Protein AF-A0A553SJ10-F1 (afdb_monomer)

Foldseek 3Di:
DDPPDDVVVVVVVVVVLVVLLVVLLVVQLVLLVVVQWAQAPPDRDIDGSVVLSVLCNVPDDSVVSVVLVVVVVVCVVVVHRCRVVSNVSVNVSDDD

Mean predicted aligned error: 8.37 Å

Radius of gyration: 17.04 Å; Cα conta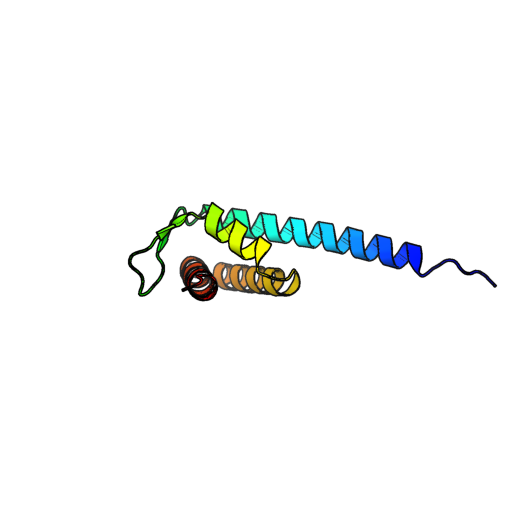cts (8 Å, |Δi|>4): 65; chains: 1; bounding box: 62×29×31 Å

Solvent-accessible surface area (backbone atoms only — not comparable to full-atom values): 5619 Å² total; per-residue (Å²): 136,85,90,79,63,67,70,63,53,50,52,54,51,51,54,53,48,50,55,50,46,53,52,49,52,53,51,51,47,58,59,30,60,77,40,62,62,43,61,34,78,101,45,103,48,71,45,46,29,62,60,53,45,51,49,50,65,74,74,44,53,73,65,58,51,50,50,51,52,52,52,48,52,53,28,52,77,67,74,40,77,56,62,64,57,52,28,54,52,51,55,71,68,57,82,129

Organism: Niallia circulans (NCBI:txid1397)

pLDDT: mean 84.08, std 15.71, range [40.66, 95.62]

Sequence (96 aa):
MYKEDRTQRVNQVEQNGLSKYEYHMNILRKELMQCRTIKIPFQNISISHQELADWIIEELSPQELNEIIVMLSNAKKRSSSVRPLFQVIATGLIKN

Structure (mmCIF, N/CA/C/O backbone):
data_AF-A0A553SJ10-F1
#
_entry.id   AF-A0A553SJ10-F1
#
loop_
_atom_site.group_PDB
_atom_site.id
_atom_site.type_symbol
_atom_site.label_atom_id
_atom_site.label_alt_id
_atom_site.label_comp_id
_atom_site.label_asym_id
_atom_site.label_entity_id
_atom_site.label_seq_id
_atom_site.pdbx_PDB_ins_code
_atom_site.Cartn_x
_atom_site.Cartn_y
_atom_site.Cartn_z
_atom_site.occupancy
_atom_site.B_iso_or_equiv
_atom_site.auth_seq_id
_atom_site.auth_comp_id
_atom_site.auth_asym_id
_atom_site.auth_atom_id
_atom_site.pdbx_PDB_model_num
ATOM 1 N N . MET A 1 1 ? 46.743 14.964 -7.152 1.00 40.66 1 MET A N 1
ATOM 2 C CA . MET A 1 1 ? 45.954 14.254 -6.121 1.00 40.66 1 MET A CA 1
ATOM 3 C C . MET A 1 1 ? 44.536 14.821 -6.170 1.00 40.66 1 MET A C 1
ATOM 5 O O . MET A 1 1 ? 44.236 15.761 -5.449 1.00 40.66 1 MET A O 1
ATOM 9 N N . TYR A 1 2 ? 43.716 14.355 -7.120 1.00 43.84 2 TYR A N 1
ATOM 10 C CA . TYR A 1 2 ? 42.365 14.888 -7.340 1.00 43.84 2 TYR A CA 1
ATOM 11 C C . TY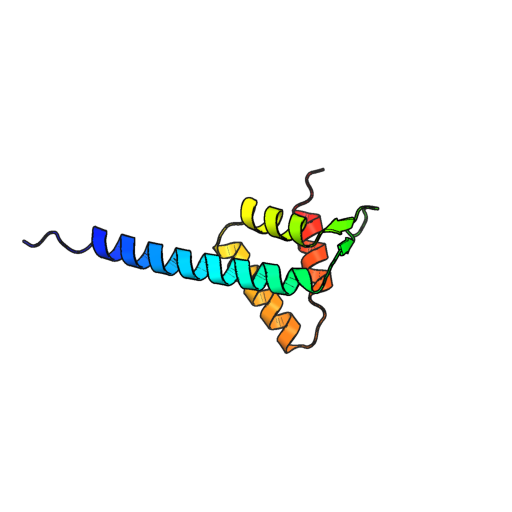R A 1 2 ? 41.424 14.360 -6.255 1.00 43.84 2 TYR A C 1
ATOM 13 O O . TYR A 1 2 ? 41.232 13.154 -6.124 1.00 43.84 2 TYR A O 1
ATOM 21 N N . LYS A 1 3 ? 40.877 15.270 -5.445 1.00 53.03 3 LYS A N 1
ATOM 22 C CA . LYS A 1 3 ? 39.775 14.996 -4.519 1.00 53.03 3 LYS A CA 1
ATOM 23 C C . LYS A 1 3 ? 38.462 15.405 -5.188 1.00 53.03 3 LYS A C 1
ATOM 25 O O . LYS A 1 3 ? 37.818 16.346 -4.750 1.00 53.03 3 LYS A O 1
ATOM 30 N N . GLU A 1 4 ? 38.071 14.710 -6.245 1.00 56.97 4 GLU A N 1
ATOM 31 C CA . GLU A 1 4 ? 36.766 14.892 -6.886 1.00 56.97 4 GLU A CA 1
ATOM 32 C C . GLU A 1 4 ? 36.210 13.505 -7.187 1.00 56.97 4 GLU A C 1
ATOM 34 O O . GLU A 1 4 ? 36.639 12.894 -8.150 1.00 56.97 4 GLU A O 1
ATOM 39 N N . ASP A 1 5 ? 35.335 12.963 -6.329 1.00 55.00 5 ASP A N 1
ATOM 40 C CA . ASP A 1 5 ? 34.486 11.823 -6.744 1.00 55.00 5 ASP A CA 1
ATOM 41 C C . ASP A 1 5 ? 33.414 11.421 -5.715 1.00 55.00 5 ASP A C 1
ATOM 43 O O . ASP A 1 5 ? 32.402 10.827 -6.073 1.00 55.00 5 ASP A O 1
ATOM 47 N N . ARG A 1 6 ? 33.571 11.729 -4.417 1.00 50.84 6 ARG A N 1
ATOM 48 C CA . ARG A 1 6 ? 32.556 11.305 -3.427 1.00 50.84 6 ARG A CA 1
ATOM 49 C C . ARG A 1 6 ? 31.274 12.132 -3.491 1.00 50.84 6 ARG A C 1
ATOM 51 O O . ARG A 1 6 ? 30.193 11.559 -3.508 1.00 50.84 6 ARG A O 1
ATOM 58 N N . THR A 1 7 ? 31.370 13.455 -3.574 1.00 52.50 7 THR A N 1
ATOM 59 C CA . THR A 1 7 ? 30.192 14.333 -3.487 1.00 52.50 7 THR A CA 1
ATOM 60 C C . THR A 1 7 ? 29.294 14.242 -4.725 1.00 52.50 7 THR A C 1
ATOM 62 O O . THR A 1 7 ? 28.075 14.265 -4.596 1.00 52.50 7 THR A O 1
ATOM 65 N N . GLN A 1 8 ? 29.861 14.075 -5.925 1.00 51.91 8 GLN A N 1
ATOM 66 C CA . GLN A 1 8 ? 29.078 13.936 -7.162 1.00 51.91 8 GLN A CA 1
ATOM 67 C C . GLN A 1 8 ? 28.372 12.576 -7.259 1.00 51.91 8 GLN A C 1
ATOM 69 O O . GLN A 1 8 ? 27.199 12.536 -7.623 1.00 51.91 8 GLN A O 1
ATOM 74 N N . ARG A 1 9 ? 29.025 11.474 -6.853 1.00 47.03 9 ARG A N 1
ATOM 75 C CA . ARG A 1 9 ? 28.375 10.152 -6.802 1.00 47.03 9 ARG A CA 1
ATOM 76 C C . ARG A 1 9 ? 27.245 10.091 -5.778 1.00 47.03 9 ARG A C 1
ATOM 78 O O . ARG A 1 9 ? 26.221 9.484 -6.067 1.00 47.03 9 ARG A O 1
ATOM 85 N N . VAL A 1 10 ? 27.405 10.726 -4.615 1.00 53.38 10 VAL A N 1
ATOM 86 C CA . VAL A 1 10 ? 26.353 10.777 -3.582 1.00 53.38 10 VAL A CA 1
ATOM 87 C C . VAL A 1 10 ? 25.115 11.510 -4.109 1.00 53.38 10 VAL A C 1
ATOM 89 O O . VAL A 1 10 ? 24.031 10.939 -4.093 1.00 53.38 10 VAL A O 1
ATOM 92 N N . ASN A 1 11 ? 25.286 12.691 -4.714 1.00 55.03 11 ASN A N 1
ATOM 93 C CA . ASN A 1 11 ? 24.167 13.454 -5.279 1.00 55.03 11 ASN A CA 1
ATOM 94 C C . ASN A 1 11 ? 23.443 12.714 -6.419 1.00 55.03 11 ASN A C 1
ATOM 96 O O . ASN A 1 11 ? 22.222 12.765 -6.520 1.00 55.03 11 ASN A O 1
ATOM 100 N N . GLN A 1 12 ? 24.172 12.004 -7.284 1.00 54.12 12 GLN A N 1
ATOM 101 C CA . GLN A 1 12 ? 23.568 11.292 -8.415 1.00 54.12 12 GLN A CA 1
ATOM 102 C C . GLN A 1 12 ? 22.795 10.035 -7.971 1.00 54.12 12 GLN A C 1
ATOM 104 O O . GLN A 1 12 ? 21.761 9.701 -8.550 1.00 54.12 12 GLN A O 1
ATOM 109 N N . VAL A 1 13 ? 23.264 9.351 -6.922 1.00 55.81 13 VAL A N 1
ATOM 110 C CA . VAL A 1 13 ? 22.570 8.203 -6.315 1.00 55.81 13 VAL A CA 1
ATOM 111 C C . VAL A 1 13 ? 21.337 8.655 -5.527 1.00 55.81 13 VAL A 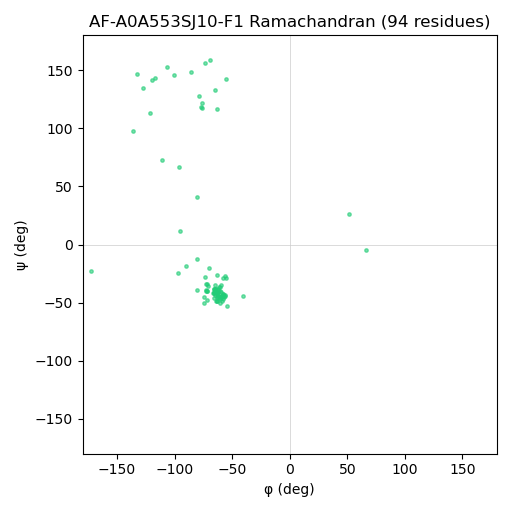C 1
ATOM 113 O O . VAL A 1 13 ? 20.295 8.012 -5.633 1.00 55.81 13 VAL A O 1
ATOM 116 N N . GLU A 1 14 ? 21.416 9.775 -4.805 1.00 55.00 14 GLU A N 1
ATOM 117 C CA . GLU A 1 14 ? 20.280 10.364 -4.082 1.00 55.00 14 GLU A CA 1
ATOM 118 C C . GLU A 1 14 ? 19.175 10.839 -5.036 1.00 55.00 14 GLU A C 1
ATOM 120 O O . GLU A 1 14 ? 18.011 10.507 -4.826 1.00 55.00 14 GLU A O 1
ATOM 125 N N . GLN A 1 15 ? 19.525 11.510 -6.141 1.00 57.50 15 GLN A N 1
ATOM 126 C CA . GLN A 1 15 ? 18.566 11.927 -7.178 1.00 57.50 15 GLN A CA 1
ATOM 127 C C . GLN A 1 15 ? 17.894 10.726 -7.869 1.00 57.50 15 GLN A C 1
ATOM 129 O O . GLN A 1 15 ? 16.676 10.704 -8.060 1.00 57.50 15 GLN A O 1
ATOM 134 N N . ASN A 1 16 ? 18.659 9.674 -8.182 1.00 59.94 16 ASN A N 1
ATOM 135 C CA . ASN A 1 16 ? 18.098 8.440 -8.738 1.00 59.94 16 ASN A CA 1
ATOM 136 C C . ASN A 1 16 ? 17.184 7.719 -7.729 1.00 59.94 16 ASN A C 1
ATOM 138 O O . ASN A 1 16 ? 16.136 7.196 -8.113 1.00 59.94 16 ASN A O 1
ATOM 142 N N . GLY A 1 17 ? 17.550 7.714 -6.444 1.00 61.31 17 GLY A N 1
ATOM 143 C CA . GLY A 1 17 ? 16.756 7.140 -5.356 1.00 61.31 17 GLY A CA 1
ATOM 144 C C . GLY A 1 17 ? 15.442 7.883 -5.113 1.00 61.31 17 GLY A C 1
ATOM 145 O O . GLY A 1 17 ? 14.404 7.234 -4.980 1.00 61.31 17 GLY A O 1
ATOM 146 N N . LEU A 1 18 ? 15.467 9.218 -5.146 1.00 63.28 18 LEU A N 1
ATOM 147 C CA . LEU A 1 18 ? 14.279 10.072 -5.061 1.00 63.28 18 LEU A CA 1
ATOM 148 C C . LEU A 1 18 ? 13.319 9.798 -6.225 1.00 63.28 18 L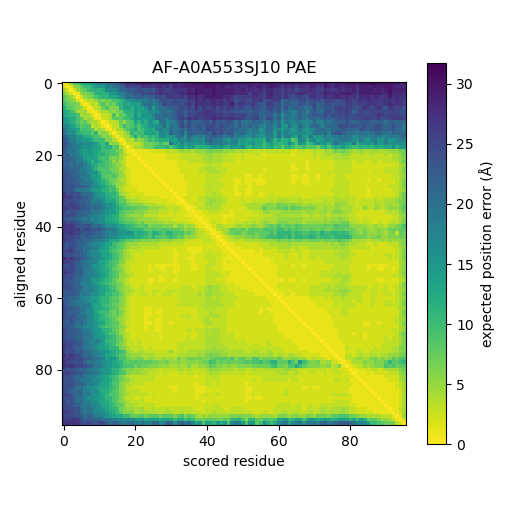EU A C 1
ATOM 150 O O . LEU A 1 18 ? 12.148 9.511 -5.985 1.00 63.28 18 LEU A O 1
ATOM 154 N N . SER A 1 19 ? 13.827 9.731 -7.463 1.00 82.69 19 SER A N 1
ATOM 155 C CA . SER A 1 19 ? 12.991 9.410 -8.633 1.00 82.69 19 SER A CA 1
ATOM 156 C C . SER A 1 19 ? 12.341 8.021 -8.536 1.00 82.69 19 SER A C 1
ATOM 158 O O . SER A 1 19 ? 11.186 7.824 -8.921 1.00 82.69 19 SER A O 1
ATOM 160 N N . LYS A 1 20 ? 13.059 7.040 -7.970 1.00 87.62 20 LYS A N 1
ATOM 161 C CA . LYS A 1 20 ? 12.551 5.679 -7.766 1.00 87.62 20 LYS A CA 1
ATOM 162 C C . LYS A 1 20 ? 11.497 5.634 -6.661 1.00 87.62 20 LYS A C 1
ATOM 164 O O . LYS A 1 20 ? 10.497 4.930 -6.803 1.00 87.62 20 LYS A O 1
ATOM 169 N N . TYR A 1 21 ? 11.709 6.375 -5.578 1.00 88.69 21 TYR A N 1
ATOM 170 C CA . TYR A 1 21 ? 10.748 6.490 -4.487 1.00 88.69 21 TYR A CA 1
ATOM 171 C C . TYR A 1 21 ? 9.442 7.130 -4.968 1.00 88.69 21 TYR A C 1
ATOM 173 O O . TYR A 1 21 ? 8.374 6.54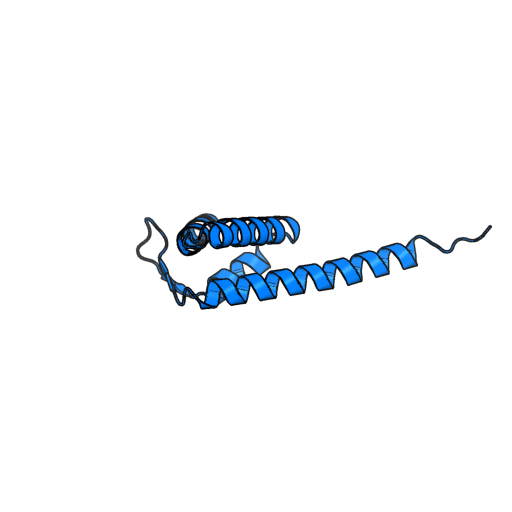5 -4.792 1.00 88.69 21 TYR A O 1
ATOM 181 N N . GLU A 1 22 ? 9.522 8.252 -5.685 1.00 91.25 22 GLU A N 1
ATOM 182 C CA . GLU A 1 22 ? 8.364 8.907 -6.305 1.00 91.25 22 GLU A CA 1
ATOM 183 C C . GLU A 1 22 ? 7.625 7.985 -7.277 1.00 91.25 22 GLU A C 1
ATOM 185 O O . GLU A 1 22 ? 6.394 7.893 -7.250 1.00 91.25 22 GLU A O 1
ATOM 190 N N . TYR A 1 23 ? 8.367 7.239 -8.099 1.00 92.12 23 TYR A N 1
ATOM 191 C CA . TYR A 1 23 ? 7.794 6.231 -8.984 1.00 92.12 23 TYR A CA 1
ATOM 192 C C . TYR A 1 23 ? 7.012 5.157 -8.208 1.00 92.12 23 TYR A C 1
ATOM 194 O O . TYR A 1 23 ? 5.880 4.833 -8.576 1.00 92.12 23 TYR A O 1
ATOM 202 N N . HIS A 1 24 ? 7.560 4.640 -7.104 1.00 95.00 24 HIS A N 1
ATOM 203 C CA . HIS A 1 24 ? 6.862 3.667 -6.262 1.00 95.00 24 HIS A CA 1
ATOM 204 C C . HIS A 1 24 ? 5.629 4.253 -5.570 1.00 95.00 24 HIS A C 1
ATOM 206 O O . HIS A 1 24 ? 4.584 3.602 -5.575 1.00 95.00 24 HIS A O 1
ATOM 212 N N . MET A 1 25 ? 5.704 5.480 -5.043 1.00 95.12 25 MET A N 1
ATOM 213 C CA . MET A 1 25 ? 4.541 6.161 -4.461 1.00 95.12 25 MET A CA 1
ATOM 214 C C . MET A 1 25 ? 3.406 6.289 -5.484 1.00 95.12 25 MET A C 1
ATOM 216 O O . MET A 1 25 ? 2.241 6.039 -5.172 1.00 95.12 25 MET A O 1
ATOM 220 N N . ASN A 1 26 ? 3.737 6.634 -6.730 1.00 94.25 26 ASN A N 1
ATOM 221 C CA . ASN A 1 26 ? 2.754 6.767 -7.801 1.00 94.25 26 ASN A CA 1
ATOM 222 C C . ASN A 1 26 ? 2.105 5.425 -8.168 1.00 94.25 26 ASN A C 1
ATOM 224 O O . ASN A 1 26 ? 0.887 5.372 -8.363 1.00 94.25 26 ASN A O 1
ATOM 228 N N . ILE A 1 27 ? 2.880 4.332 -8.216 1.00 94.56 27 ILE A N 1
ATOM 229 C CA . ILE A 1 27 ? 2.314 2.986 -8.394 1.00 94.56 27 ILE A CA 1
ATOM 230 C C . ILE A 1 27 ? 1.373 2.658 -7.238 1.00 94.56 27 ILE A C 1
ATOM 232 O O . ILE A 1 27 ? 0.233 2.269 -7.487 1.00 94.56 27 ILE A O 1
ATOM 236 N N . LEU A 1 28 ? 1.821 2.839 -5.992 1.00 95.62 28 LEU A N 1
ATOM 237 C CA . LEU A 1 28 ? 1.023 2.539 -4.806 1.00 95.62 28 LEU A CA 1
ATOM 238 C C . LEU A 1 28 ? -0.326 3.264 -4.853 1.00 95.62 28 LEU A C 1
ATOM 240 O O . LEU A 1 28 ? -1.372 2.621 -4.763 1.00 95.62 28 LEU A O 1
ATOM 244 N N . ARG A 1 29 ? -0.309 4.587 -5.066 1.00 95.62 29 ARG A N 1
ATOM 245 C CA . ARG A 1 29 ? -1.524 5.408 -5.173 1.00 95.62 29 ARG A CA 1
ATOM 246 C C . ARG A 1 29 ? -2.455 4.891 -6.268 1.00 95.62 29 ARG A C 1
ATOM 248 O O . ARG A 1 29 ? -3.658 4.776 -6.045 1.00 95.62 29 ARG A O 1
ATOM 255 N N . LYS A 1 30 ? -1.915 4.521 -7.434 1.00 93.94 30 LYS A N 1
ATOM 256 C CA . LYS A 1 30 ? -2.699 3.970 -8.549 1.00 93.94 30 LYS A CA 1
ATOM 257 C C . LYS A 1 30 ? -3.361 2.635 -8.223 1.00 93.94 30 LYS A C 1
ATOM 259 O O . LYS A 1 30 ? -4.505 2.411 -8.620 1.00 93.94 30 LYS A O 1
ATOM 264 N N . GLU A 1 31 ? -2.662 1.746 -7.530 1.00 93.19 31 GLU A N 1
ATOM 265 C CA . GLU A 1 31 ? -3.232 0.459 -7.133 1.00 93.19 31 GLU A CA 1
ATOM 266 C C . GLU A 1 31 ? -4.278 0.634 -6.021 1.00 93.19 31 GLU A C 1
ATOM 268 O O . GLU A 1 31 ? -5.357 0.045 -6.095 1.00 93.19 31 GLU A O 1
ATOM 273 N N . LEU A 1 32 ? -4.027 1.514 -5.050 1.00 94.31 32 LEU A N 1
ATOM 274 C CA . LEU A 1 32 ? -4.982 1.836 -3.988 1.00 94.31 32 LEU A CA 1
ATOM 275 C C . LEU A 1 32 ? -6.259 2.494 -4.520 1.00 94.31 32 LEU A C 1
ATOM 277 O O . LEU A 1 32 ? -7.345 2.144 -4.067 1.00 94.31 32 LEU A O 1
ATOM 281 N N . MET A 1 33 ? -6.172 3.368 -5.529 1.00 93.00 33 MET A N 1
ATOM 282 C CA . MET A 1 33 ? -7.350 3.990 -6.159 1.00 93.00 33 MET A CA 1
ATOM 283 C C . MET A 1 33 ? -8.364 2.972 -6.709 1.00 93.00 33 MET A C 1
ATOM 285 O O . MET A 1 33 ? -9.559 3.266 -6.771 1.00 93.00 33 MET A O 1
ATOM 289 N N . GLN A 1 34 ? -7.924 1.765 -7.081 1.00 89.94 34 GLN A N 1
ATOM 290 C CA . GLN A 1 34 ? -8.826 0.692 -7.524 1.00 89.94 34 GLN A CA 1
ATOM 291 C C . GLN A 1 34 ? -9.664 0.126 -6.364 1.00 89.94 34 GLN A C 1
ATOM 293 O O . GLN A 1 34 ? -10.726 -0.456 -6.578 1.00 89.94 34 GLN A O 1
ATOM 298 N N . CYS A 1 35 ? -9.216 0.335 -5.126 1.00 89.25 35 CYS A N 1
ATOM 299 C CA . CYS A 1 35 ? -9.877 -0.055 -3.889 1.00 89.25 35 CYS A CA 1
ATOM 300 C C . CYS A 1 35 ? -10.361 1.193 -3.135 1.00 89.25 35 CYS A C 1
ATOM 302 O O . CYS A 1 35 ? -9.793 1.526 -2.102 1.00 89.25 35 CYS A O 1
ATOM 304 N N . ARG A 1 36 ? -11.423 1.863 -3.621 1.00 89.31 36 ARG A N 1
ATOM 305 C CA . ARG A 1 36 ? -11.937 3.138 -3.057 1.00 89.31 36 ARG A CA 1
ATOM 306 C C . ARG A 1 36 ? -11.947 3.192 -1.524 1.00 89.31 36 ARG A C 1
ATOM 308 O O . ARG A 1 36 ? -11.553 4.198 -0.940 1.00 89.31 36 ARG A O 1
ATOM 315 N N . THR A 1 37 ? -12.401 2.113 -0.893 1.00 93.38 37 THR A N 1
ATOM 316 C CA . THR A 1 37 ? -12.363 1.932 0.558 1.00 93.38 37 THR A CA 1
ATOM 317 C C . THR A 1 37 ? -11.812 0.561 0.923 1.00 93.38 37 THR A C 1
ATOM 319 O O . THR A 1 37 ? -12.020 -0.445 0.221 1.00 93.38 37 THR A O 1
ATOM 322 N N . ILE A 1 38 ? -11.117 0.520 2.055 1.00 93.44 38 ILE A N 1
ATOM 323 C CA . ILE A 1 38 ? -10.473 -0.677 2.582 1.00 93.44 38 ILE A CA 1
ATOM 324 C C . ILE A 1 38 ? -11.053 -0.936 3.962 1.00 93.44 38 ILE A C 1
ATOM 326 O O . ILE A 1 38 ? -10.869 -0.156 4.892 1.00 93.44 38 ILE A O 1
ATOM 330 N N . LYS A 1 39 ? -11.788 -2.044 4.072 1.00 91.88 39 LYS A N 1
ATOM 331 C CA . LYS A 1 39 ? -12.313 -2.510 5.351 1.00 91.88 39 LYS A CA 1
ATOM 332 C C . LYS A 1 39 ? -11.201 -3.209 6.114 1.00 91.88 39 LYS A C 1
ATOM 334 O O . LYS A 1 39 ? -10.611 -4.153 5.581 1.00 91.88 39 LYS A O 1
ATOM 339 N N . ILE A 1 40 ? -10.987 -2.788 7.351 1.00 88.94 40 ILE A N 1
ATOM 340 C CA . ILE A 1 40 ? -10.021 -3.397 8.257 1.00 88.94 40 ILE A CA 1
ATOM 341 C C . ILE A 1 40 ? -10.616 -4.705 8.782 1.00 88.94 40 ILE A C 1
ATOM 343 O O . ILE A 1 40 ? -11.722 -4.703 9.326 1.00 88.94 40 ILE A O 1
ATOM 347 N N . PRO A 1 41 ? -9.956 -5.853 8.584 1.00 79.19 41 PRO A N 1
ATOM 348 C CA . PRO A 1 41 ? -10.367 -7.094 9.222 1.00 79.19 41 PRO A CA 1
ATOM 349 C C . PRO A 1 41 ? -10.436 -6.924 10.747 1.00 79.19 41 PRO A C 1
ATOM 351 O O . PRO A 1 41 ? -9.606 -6.243 11.335 1.00 79.19 41 PRO A O 1
ATOM 354 N N . PHE A 1 42 ? -11.422 -7.548 11.393 1.00 82.69 42 PHE A N 1
ATOM 355 C CA . PHE A 1 42 ? -11.600 -7.555 12.859 1.00 82.69 42 PHE A CA 1
ATOM 356 C C . PHE A 1 42 ? -11.936 -6.210 13.524 1.00 82.69 42 PHE A C 1
ATOM 358 O O . PHE A 1 42 ? -12.272 -6.196 14.704 1.00 82.69 42 PHE A O 1
ATOM 365 N N . GLN A 1 43 ? -11.950 -5.107 12.775 1.00 80.62 43 GLN A N 1
ATOM 366 C CA . GLN A 1 43 ? -12.437 -3.809 13.236 1.00 80.62 43 GLN A CA 1
ATOM 367 C C . GLN A 1 43 ? -13.611 -3.366 12.355 1.00 80.62 43 GLN A C 1
ATOM 369 O O . GLN A 1 43 ? -13.611 -3.569 11.142 1.00 80.62 43 GLN A O 1
ATOM 374 N N . ASN A 1 44 ? -14.647 -2.749 12.929 1.00 83.75 44 ASN A N 1
ATOM 375 C CA . ASN A 1 44 ? -15.770 -2.226 12.136 1.00 83.75 44 ASN A CA 1
ATOM 376 C C . ASN A 1 44 ? -15.440 -0.856 11.510 1.00 83.75 44 ASN A C 1
ATOM 378 O O . ASN A 1 44 ? -16.263 0.055 11.514 1.00 83.75 44 ASN A O 1
ATOM 382 N N . ILE A 1 45 ? -14.212 -0.711 11.009 1.00 89.50 45 ILE A N 1
ATOM 383 C CA . ILE A 1 45 ? -13.654 0.527 10.470 1.00 89.50 45 ILE A CA 1
ATOM 384 C C . ILE A 1 45 ? -13.352 0.314 8.984 1.00 89.50 45 ILE A C 1
ATOM 386 O O . ILE A 1 45 ? -12.972 -0.776 8.539 1.00 89.50 45 ILE A O 1
ATOM 390 N N . SER A 1 46 ? -13.563 1.357 8.189 1.00 92.31 46 SER A N 1
ATOM 391 C CA . SER A 1 46 ? -13.085 1.436 6.811 1.00 92.31 46 SER A CA 1
ATOM 392 C C . SER A 1 46 ? -12.315 2.724 6.630 1.00 92.31 46 SER A C 1
ATOM 394 O O . SER A 1 46 ? -12.794 3.779 7.031 1.00 92.31 46 SER A O 1
ATOM 396 N N . ILE A 1 47 ? -11.161 2.613 5.990 1.00 93.62 47 ILE A N 1
ATOM 397 C CA . ILE A 1 47 ? -10.312 3.750 5.651 1.00 93.62 47 ILE A CA 1
ATOM 398 C C . ILE A 1 47 ? -10.396 4.025 4.156 1.00 93.62 47 ILE A C 1
ATOM 400 O O . ILE A 1 47 ? -10.682 3.126 3.344 1.00 93.62 47 ILE A O 1
ATOM 404 N N . SER A 1 48 ? -10.177 5.282 3.789 1.00 95.06 48 SER A N 1
ATOM 405 C CA . SER A 1 48 ? -10.114 5.656 2.381 1.00 95.06 48 SER A CA 1
ATOM 406 C C . SER A 1 48 ? -8.802 5.179 1.754 1.00 95.06 48 SER A C 1
ATOM 408 O O . SER A 1 48 ? -7.792 4.976 2.428 1.00 95.06 48 SER A O 1
ATOM 410 N N . HIS A 1 49 ? -8.799 5.011 0.434 1.00 93.69 49 HIS A N 1
ATOM 411 C CA . HIS A 1 49 ? -7.574 4.668 -0.285 1.00 93.69 49 HIS A CA 1
ATOM 412 C C . HIS A 1 49 ? -6.486 5.754 -0.198 1.00 93.69 49 HIS A C 1
ATOM 414 O O . HIS A 1 49 ? -5.312 5.440 -0.370 1.00 93.69 49 HIS A O 1
ATOM 420 N N . GLN A 1 50 ? -6.875 7.019 0.007 1.00 95.19 50 GLN A N 1
ATOM 421 C CA . GLN A 1 50 ? -5.949 8.149 0.143 1.00 95.19 50 GLN A CA 1
ATOM 422 C C . GLN A 1 50 ? -5.271 8.096 1.507 1.00 95.19 50 GLN A C 1
ATOM 424 O O . GLN A 1 50 ? -4.053 8.043 1.575 1.00 95.19 50 GLN A O 1
ATOM 429 N N . GLU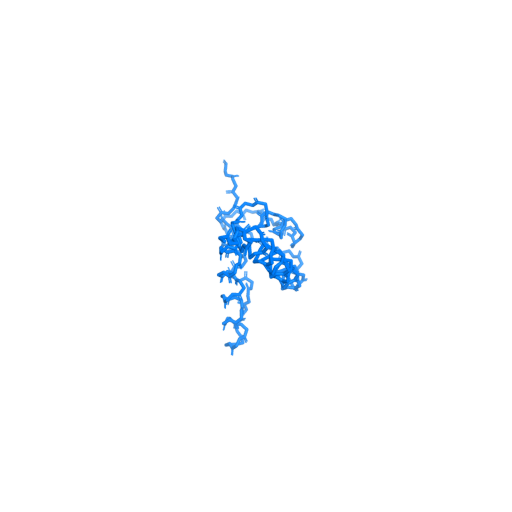 A 1 51 ? -6.073 7.959 2.559 1.00 94.06 51 GLU A N 1
ATOM 430 C CA . GLU A 1 51 ? -5.604 7.842 3.939 1.00 94.06 51 GLU A CA 1
ATOM 431 C C . GLU A 1 51 ? -4.623 6.678 4.116 1.00 94.06 51 GLU A C 1
ATOM 433 O O . GLU A 1 51 ? -3.550 6.859 4.680 1.00 94.06 51 GLU A O 1
ATOM 438 N N . LEU A 1 52 ? -4.916 5.502 3.539 1.00 94.69 52 LEU A N 1
ATOM 439 C CA . LEU A 1 52 ? -3.956 4.397 3.582 1.00 94.69 52 LEU A CA 1
ATOM 440 C C . LEU A 1 52 ? -2.671 4.695 2.795 1.00 94.69 52 LEU A C 1
ATOM 442 O O . LEU A 1 52 ? -1.596 4.266 3.207 1.00 94.69 52 LEU A O 1
ATOM 446 N N . ALA A 1 53 ? -2.766 5.370 1.646 1.00 95.19 53 ALA A N 1
ATOM 447 C CA . ALA A 1 53 ? -1.580 5.721 0.867 1.00 95.19 53 ALA A CA 1
ATOM 448 C C . ALA A 1 53 ? -0.665 6.652 1.665 1.00 95.19 53 ALA A C 1
ATOM 450 O O . ALA A 1 53 ? 0.543 6.431 1.684 1.00 95.19 53 ALA A O 1
ATOM 451 N N . ASP A 1 54 ? -1.251 7.648 2.325 1.00 94.38 54 ASP A N 1
ATOM 452 C CA . ASP A 1 54 ? -0.522 8.625 3.122 1.00 94.38 54 ASP A CA 1
ATOM 453 C C . ASP A 1 54 ? 0.132 7.946 4.333 1.00 94.38 54 ASP A C 1
ATOM 455 O O . ASP A 1 54 ? 1.339 8.077 4.501 1.00 94.38 54 ASP A O 1
ATOM 459 N N . TRP A 1 55 ? -0.584 7.082 5.065 1.00 94.00 55 TRP A N 1
ATOM 460 C CA . TRP A 1 55 ? 0.014 6.300 6.159 1.00 94.00 55 TRP A CA 1
ATOM 461 C C . TRP A 1 55 ? 1.182 5.427 5.704 1.00 94.00 55 TRP A C 1
ATOM 463 O O . TRP A 1 55 ? 2.211 5.378 6.369 1.00 94.00 55 TRP A O 1
ATOM 473 N N . ILE A 1 56 ? 1.051 4.737 4.566 1.00 94.44 56 ILE A N 1
ATOM 474 C CA . ILE A 1 56 ? 2.140 3.907 4.034 1.00 94.44 56 ILE A CA 1
ATOM 475 C C . ILE A 1 56 ? 3.364 4.768 3.697 1.00 94.44 56 ILE A C 1
ATOM 477 O O . ILE A 1 56 ? 4.487 4.350 3.953 1.00 94.44 56 ILE A O 1
ATOM 481 N N . ILE A 1 57 ? 3.157 5.943 3.103 1.00 93.31 57 ILE A N 1
ATOM 482 C CA . ILE A 1 57 ? 4.237 6.851 2.694 1.00 93.31 57 ILE A CA 1
ATOM 483 C C . ILE A 1 57 ? 4.909 7.510 3.906 1.00 93.31 57 ILE A C 1
ATOM 485 O O . ILE A 1 57 ? 6.108 7.775 3.859 1.00 93.31 57 ILE A O 1
ATOM 489 N N . GLU A 1 58 ? 4.151 7.790 4.964 1.00 93.19 58 GLU A N 1
ATOM 490 C CA . GLU A 1 58 ? 4.646 8.437 6.182 1.00 93.19 58 GLU A CA 1
ATOM 491 C C . GLU A 1 58 ? 5.363 7.463 7.125 1.00 93.19 58 GLU A C 1
ATOM 493 O O . GLU A 1 58 ? 6.374 7.829 7.723 1.00 93.19 58 GLU A O 1
ATOM 498 N N . GLU A 1 59 ? 4.860 6.234 7.264 1.00 92.62 59 GLU A N 1
ATOM 499 C CA . GLU A 1 59 ? 5.337 5.285 8.279 1.00 92.62 59 GLU A CA 1
ATOM 500 C C . GLU A 1 59 ? 6.376 4.289 7.741 1.00 92.62 59 GLU A C 1
ATOM 502 O O . GLU A 1 59 ? 7.166 3.759 8.521 1.00 92.62 59 GLU A O 1
ATOM 507 N N . LEU A 1 60 ? 6.397 4.009 6.430 1.00 91.62 60 LEU A N 1
ATOM 508 C CA . LEU A 1 60 ? 7.298 3.002 5.861 1.00 91.62 60 LEU A CA 1
ATOM 509 C C . LEU A 1 60 ? 8.530 3.608 5.194 1.00 91.62 60 LEU A C 1
ATOM 511 O O . LEU A 1 60 ? 8.493 4.637 4.519 1.00 91.62 60 LEU A O 1
ATOM 515 N N . SER A 1 61 ? 9.641 2.888 5.304 1.00 92.75 61 SER A N 1
ATOM 516 C CA . SER A 1 61 ? 10.872 3.211 4.596 1.00 92.75 61 SER A CA 1
ATOM 517 C C . SER A 1 61 ? 10.744 2.987 3.077 1.00 92.75 61 SER A C 1
ATOM 519 O O . SER A 1 61 ? 9.945 2.166 2.609 1.00 92.75 61 SER A O 1
ATOM 521 N N . PRO A 1 62 ? 11.605 3.622 2.256 1.00 92.00 62 PRO A N 1
ATOM 522 C CA . PRO A 1 62 ? 11.644 3.376 0.811 1.00 92.00 62 PRO A CA 1
ATOM 523 C C . PRO A 1 62 ? 11.854 1.904 0.422 1.00 92.00 62 PRO A C 1
ATOM 525 O O . PRO A 1 62 ? 11.408 1.475 -0.648 1.00 92.00 62 PRO A O 1
ATOM 528 N N . GLN A 1 63 ? 12.543 1.128 1.267 1.00 92.75 63 GLN A N 1
ATOM 529 C CA . GLN A 1 63 ? 12.759 -0.300 1.046 1.00 92.75 63 GLN A CA 1
ATOM 530 C C . GLN A 1 63 ? 11.466 -1.097 1.253 1.00 92.75 63 GLN A C 1
ATOM 532 O O . GLN A 1 63 ? 11.101 -1.885 0.381 1.00 92.75 63 GLN A O 1
ATOM 537 N N . GLU A 1 64 ? 10.743 -0.850 2.343 1.00 94.31 64 GLU A N 1
ATOM 538 C CA . GLU A 1 64 ? 9.453 -1.494 2.618 1.00 94.31 64 GLU A CA 1
ATOM 539 C C . GLU A 1 64 ? 8.413 -1.135 1.550 1.00 94.31 64 GLU A C 1
ATOM 541 O O . GLU A 1 64 ? 7.697 -2.005 1.049 1.00 94.31 64 GLU A O 1
ATOM 546 N N . LEU A 1 65 ? 8.394 0.123 1.094 1.00 94.94 65 LEU A N 1
ATOM 547 C CA . LEU A 1 65 ? 7.555 0.524 -0.035 1.00 94.94 65 LEU A CA 1
ATOM 548 C C . LEU A 1 65 ? 7.901 -0.275 -1.302 1.00 94.94 65 LEU A C 1
ATOM 550 O O . LEU A 1 65 ? 7.007 -0.761 -1.996 1.00 94.94 65 LEU A O 1
ATOM 554 N N . ASN A 1 66 ? 9.190 -0.453 -1.610 1.00 94.81 66 ASN A N 1
ATOM 555 C CA . ASN A 1 66 ? 9.619 -1.278 -2.740 1.00 94.81 66 ASN A CA 1
ATOM 556 C C . ASN A 1 66 ? 9.145 -2.738 -2.601 1.00 94.81 66 ASN A C 1
ATOM 558 O O . ASN A 1 66 ? 8.696 -3.327 -3.584 1.00 94.81 66 ASN A O 1
ATOM 562 N N . GLU A 1 67 ? 9.199 -3.314 -1.401 1.00 95.19 67 GLU A N 1
ATOM 563 C CA . GLU A 1 67 ? 8.700 -4.668 -1.132 1.00 95.19 67 GLU A CA 1
ATOM 564 C C . GLU A 1 67 ? 7.186 -4.778 -1.367 1.00 95.19 67 GLU A C 1
ATOM 566 O O . GLU A 1 67 ? 6.735 -5.720 -2.027 1.00 95.19 67 GLU A O 1
ATOM 571 N N . ILE A 1 68 ? 6.405 -3.776 -0.947 1.00 95.56 68 ILE A N 1
ATOM 572 C CA . ILE A 1 68 ? 4.970 -3.687 -1.259 1.00 95.56 68 ILE A CA 1
ATOM 573 C C . ILE A 1 68 ? 4.742 -3.676 -2.773 1.00 95.56 68 ILE A C 1
ATOM 575 O O . ILE A 1 68 ? 3.917 -4.445 -3.273 1.00 95.56 68 ILE A O 1
ATOM 579 N N . ILE A 1 69 ? 5.487 -2.865 -3.531 1.00 95.62 69 ILE A N 1
ATOM 580 C CA . ILE A 1 69 ? 5.356 -2.815 -4.996 1.00 95.62 69 ILE A CA 1
ATOM 581 C C . ILE A 1 69 ? 5.672 -4.174 -5.640 1.00 95.62 69 ILE A C 1
ATOM 583 O O . ILE A 1 69 ? 4.965 -4.606 -6.558 1.00 95.62 69 ILE A O 1
ATOM 587 N N . VAL A 1 70 ? 6.687 -4.891 -5.147 1.00 95.19 70 VAL A N 1
ATOM 588 C CA . VAL A 1 70 ? 7.009 -6.249 -5.616 1.00 95.19 70 VAL A CA 1
ATOM 589 C C . VAL A 1 70 ? 5.860 -7.219 -5.322 1.00 95.19 70 VAL A C 1
ATOM 591 O O . VAL A 1 70 ? 5.457 -7.975 -6.212 1.00 95.19 70 VAL A O 1
ATOM 594 N N . MET A 1 71 ? 5.288 -7.177 -4.116 1.00 94.62 71 MET A N 1
ATOM 595 C CA . MET A 1 71 ? 4.137 -8.007 -3.747 1.00 94.62 71 MET A CA 1
ATOM 596 C C . MET A 1 71 ? 2.913 -7.717 -4.625 1.00 94.62 71 MET A C 1
ATOM 598 O O . MET A 1 71 ? 2.294 -8.654 -5.135 1.00 94.62 71 MET A O 1
ATOM 602 N N . LEU A 1 72 ? 2.610 -6.441 -4.884 1.00 93.94 72 LEU A N 1
ATOM 603 C CA . LEU A 1 72 ? 1.527 -6.027 -5.783 1.00 93.94 72 LEU A CA 1
ATOM 604 C C . LEU A 1 72 ? 1.740 -6.552 -7.206 1.00 93.94 72 LEU A C 1
ATOM 606 O O . LEU A 1 72 ? 0.828 -7.124 -7.806 1.00 93.94 72 LEU A O 1
ATOM 610 N N . SER A 1 73 ? 2.955 -6.413 -7.739 1.00 92.50 73 SER A N 1
ATOM 611 C CA . SER A 1 73 ? 3.313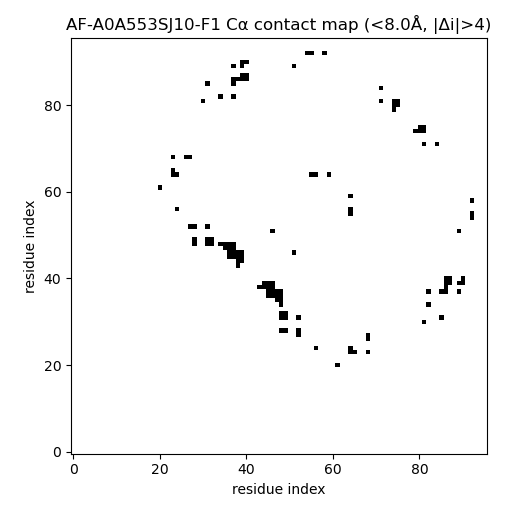 -6.928 -9.065 1.00 92.50 73 SER A CA 1
ATOM 612 C C . SER A 1 73 ? 3.111 -8.442 -9.155 1.00 92.50 73 SER A C 1
ATOM 614 O O . SER A 1 73 ? 2.510 -8.943 -10.108 1.00 92.50 73 SER A O 1
ATOM 616 N N . ASN A 1 74 ? 3.542 -9.181 -8.131 1.00 93.50 74 ASN A N 1
ATOM 617 C CA . ASN A 1 74 ? 3.390 -10.632 -8.074 1.00 93.50 74 ASN A CA 1
ATOM 618 C C . ASN A 1 74 ? 1.922 -11.069 -7.972 1.00 93.50 74 ASN A C 1
ATOM 620 O O . ASN A 1 74 ? 1.525 -12.005 -8.668 1.00 93.50 74 ASN A O 1
ATOM 624 N N . ALA A 1 75 ? 1.108 -10.383 -7.165 1.00 91.31 75 ALA A N 1
ATOM 625 C CA . ALA A 1 75 ? -0.327 -10.646 -7.072 1.00 91.31 75 ALA A CA 1
ATOM 626 C C . ALA A 1 75 ? -1.022 -10.430 -8.426 1.00 91.31 75 ALA A C 1
ATOM 628 O O . ALA A 1 75 ? -1.755 -11.302 -8.897 1.00 91.31 75 ALA A O 1
ATOM 629 N N . LYS A 1 76 ? -0.708 -9.324 -9.113 1.00 88.81 76 LYS A N 1
ATOM 630 C CA . LYS A 1 76 ? -1.270 -9.008 -10.435 1.00 88.81 76 LYS A CA 1
ATOM 631 C C . LYS A 1 76 ? -0.871 -10.019 -11.506 1.00 88.81 76 LYS A C 1
ATOM 633 O O . LYS A 1 76 ? -1.725 -10.436 -12.282 1.00 88.81 76 LYS A O 1
ATOM 638 N N . LYS A 1 77 ? 0.392 -10.466 -11.527 1.00 92.25 77 LYS A N 1
ATOM 639 C CA . LYS A 1 77 ? 0.865 -11.519 -12.451 1.00 92.25 77 LYS A CA 1
ATOM 640 C C . LYS A 1 77 ? 0.090 -12.829 -12.304 1.00 92.25 77 LYS A C 1
ATOM 642 O O . LYS A 1 77 ? -0.022 -13.577 -13.266 1.00 92.25 77 LYS A O 1
ATOM 647 N N . ARG A 1 78 ? -0.438 -13.104 -11.109 1.00 90.62 78 ARG A N 1
ATOM 648 C CA . ARG A 1 78 ? -1.249 -14.290 -10.802 1.00 90.62 78 ARG A CA 1
ATOM 649 C C . ARG A 1 78 ? -2.754 -14.025 -10.901 1.00 90.62 78 ARG A C 1
ATOM 651 O O . ARG A 1 78 ? -3.535 -14.828 -10.400 1.00 90.62 78 ARG A O 1
ATOM 658 N N . SER A 1 79 ? -3.159 -12.879 -11.459 1.00 87.56 79 SER A N 1
ATOM 659 C CA . SER A 1 79 ? -4.556 -12.419 -11.514 1.00 87.56 79 SER A CA 1
ATOM 660 C C . SER A 1 79 ? -5.257 -12.441 -10.150 1.00 87.56 79 SER A C 1
ATOM 662 O O . SER A 1 79 ? -6.473 -12.581 -10.059 1.00 87.56 79 SER A O 1
ATOM 664 N N . SER A 1 80 ? -4.482 -12.321 -9.071 1.00 86.50 80 SER A N 1
ATOM 665 C CA . SER A 1 80 ? -4.993 -12.302 -7.709 1.00 86.50 80 SER A CA 1
ATOM 666 C C . SER A 1 80 ? -5.401 -10.885 -7.329 1.00 86.50 80 SER A C 1
ATOM 668 O O . SER A 1 80 ? -4.803 -9.903 -7.773 1.00 86.50 80 SER A O 1
ATOM 670 N N . SER A 1 81 ? -6.416 -10.774 -6.473 1.00 89.00 81 SER A N 1
ATOM 671 C CA . SER A 1 81 ? -6.803 -9.482 -5.917 1.00 89.00 81 SER A CA 1
ATOM 672 C C . SER A 1 81 ? -5.679 -8.927 -5.046 1.00 89.00 81 SER A C 1
ATOM 674 O O . SER A 1 81 ? -5.150 -9.626 -4.184 1.00 89.00 81 SER A O 1
ATOM 676 N N . VAL A 1 82 ? -5.346 -7.653 -5.244 1.00 91.50 82 VAL A N 1
ATOM 677 C CA . VAL A 1 82 ? -4.409 -6.911 -4.385 1.00 91.50 82 VAL A CA 1
ATOM 678 C C . VAL A 1 82 ? -5.075 -6.396 -3.107 1.00 91.50 82 VAL A C 1
ATOM 680 O O . VAL A 1 82 ? -4.395 -6.002 -2.165 1.00 91.50 82 VAL A O 1
ATOM 683 N N . ARG A 1 83 ? -6.413 -6.437 -3.037 1.00 92.56 83 ARG A N 1
ATOM 684 C CA . ARG A 1 83 ? -7.181 -5.919 -1.900 1.00 92.56 83 ARG A CA 1
ATOM 685 C C . ARG A 1 83 ? -6.798 -6.560 -0.559 1.00 92.56 83 ARG A C 1
ATOM 687 O O . ARG A 1 83 ? -6.617 -5.801 0.389 1.00 92.56 83 ARG A O 1
ATOM 694 N N . PRO A 1 84 ? -6.630 -7.895 -0.444 1.00 92.31 84 PRO A N 1
ATOM 695 C CA . PRO A 1 84 ? -6.212 -8.512 0.812 1.00 92.31 84 PRO A CA 1
ATOM 696 C C . PRO A 1 84 ? -4.851 -8.013 1.300 1.00 92.31 84 PRO A C 1
ATOM 698 O O . PRO A 1 84 ? -4.671 -7.835 2.499 1.00 92.31 84 PRO A O 1
ATOM 701 N N . LEU A 1 85 ? -3.917 -7.718 0.387 1.00 93.56 85 LEU A N 1
ATOM 702 C CA . LEU A 1 85 ? -2.616 -7.162 0.759 1.00 93.56 85 LEU A CA 1
ATOM 703 C C . LEU A 1 85 ? -2.789 -5.796 1.434 1.00 93.56 85 LEU A C 1
ATOM 705 O O . LEU A 1 85 ? -2.231 -5.562 2.500 1.00 93.56 85 LEU A O 1
ATOM 709 N N . PHE A 1 86 ? -3.630 -4.926 0.868 1.00 94.25 86 PHE A N 1
ATOM 710 C CA . PHE A 1 86 ? -3.917 -3.630 1.479 1.00 94.25 86 PHE A CA 1
ATOM 711 C C . PHE A 1 86 ? -4.634 -3.742 2.824 1.00 94.25 86 PHE A C 1
ATOM 713 O O . PHE A 1 86 ? -4.363 -2.952 3.720 1.00 94.25 86 PHE A O 1
ATOM 720 N N . GLN A 1 87 ? -5.510 -4.731 2.998 1.00 93.12 87 GLN A N 1
ATOM 721 C CA . GLN A 1 87 ? -6.158 -4.982 4.287 1.00 93.12 87 GLN A CA 1
ATOM 722 C C . GLN A 1 87 ? -5.150 -5.401 5.362 1.00 93.12 87 GLN A C 1
ATOM 724 O O . GLN A 1 87 ? -5.244 -4.932 6.494 1.00 93.12 87 GLN A O 1
ATOM 729 N N . VAL A 1 88 ? -4.179 -6.248 5.010 1.00 92.62 88 VAL A N 1
ATOM 730 C CA . VAL A 1 88 ? -3.103 -6.660 5.923 1.00 92.62 88 VAL A CA 1
ATOM 731 C C . VAL A 1 88 ? -2.230 -5.466 6.299 1.00 92.62 88 VAL A C 1
ATOM 733 O O . VAL A 1 88 ? -2.020 -5.232 7.486 1.00 92.62 88 VAL A O 1
ATOM 736 N N . ILE A 1 89 ? -1.791 -4.676 5.314 1.00 92.94 89 ILE A N 1
ATOM 737 C CA . ILE A 1 89 ? -0.980 -3.474 5.559 1.00 92.94 89 ILE A CA 1
ATOM 738 C C . ILE A 1 89 ? -1.731 -2.496 6.469 1.00 92.94 89 ILE A C 1
ATOM 740 O O . ILE A 1 89 ? -1.199 -2.068 7.486 1.00 92.94 89 ILE A O 1
ATOM 744 N N . ALA A 1 90 ? -2.995 -2.203 6.158 1.00 92.25 90 ALA A N 1
ATOM 745 C CA . ALA A 1 90 ? -3.813 -1.303 6.962 1.00 92.25 90 ALA A CA 1
ATOM 746 C C . ALA A 1 90 ? -4.013 -1.800 8.403 1.00 92.25 90 ALA A C 1
ATOM 748 O O . ALA A 1 90 ? -4.009 -1.002 9.333 1.00 92.25 90 ALA A O 1
ATOM 749 N N . THR A 1 91 ? -4.144 -3.116 8.600 1.00 91.62 91 THR A N 1
ATOM 750 C CA . THR A 1 91 ? -4.236 -3.714 9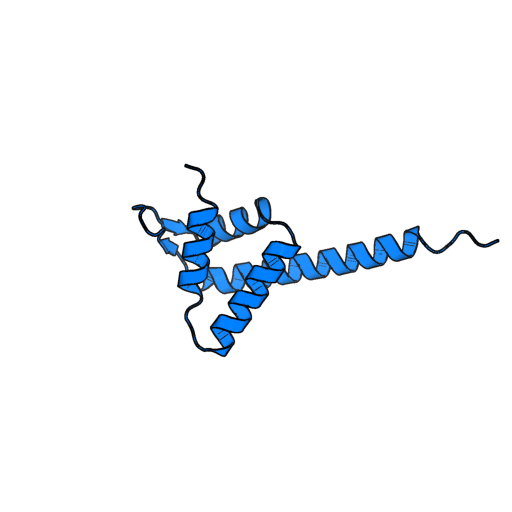.944 1.00 91.62 91 THR A CA 1
ATOM 751 C C . THR A 1 91 ? -2.947 -3.511 10.737 1.00 91.62 91 THR A C 1
ATOM 753 O O . THR A 1 91 ? -3.012 -3.265 11.935 1.00 91.62 91 THR A O 1
ATOM 756 N N . GLY A 1 92 ? -1.784 -3.611 10.084 1.00 89.75 92 GLY A N 1
ATOM 757 C CA . GLY A 1 92 ? -0.485 -3.403 10.728 1.00 89.75 92 GLY A CA 1
ATOM 758 C C . GLY A 1 92 ? -0.175 -1.939 11.049 1.00 89.75 92 GLY A C 1
ATOM 759 O O . GLY A 1 92 ? 0.558 -1.678 11.996 1.00 89.75 92 GLY A O 1
ATOM 760 N N . LEU A 1 93 ? -0.734 -0.999 10.280 1.00 88.94 93 LEU A N 1
ATOM 761 C CA . LEU A 1 93 ? -0.506 0.441 10.452 1.00 88.94 93 LEU A CA 1
ATOM 762 C C . LEU A 1 93 ? -1.504 1.121 11.396 1.00 88.94 93 LEU A C 1
ATOM 764 O O . LEU A 1 93 ? -1.220 2.210 11.892 1.00 88.94 93 LEU A O 1
ATOM 768 N N . ILE A 1 94 ? -2.661 0.508 11.661 1.00 84.12 94 ILE A N 1
ATOM 769 C CA . ILE A 1 94 ? -3.602 1.048 12.644 1.00 84.12 94 ILE A CA 1
ATOM 770 C C . ILE A 1 94 ? -2.955 1.049 14.028 1.00 84.12 94 ILE A C 1
ATOM 772 O O . ILE A 1 94 ? -2.639 0.005 14.601 1.00 84.12 94 ILE A O 1
ATOM 776 N N . LYS A 1 95 ? -2.778 2.255 14.570 1.00 68.44 95 LYS A N 1
ATOM 777 C CA . LYS A 1 95 ? -2.389 2.470 15.961 1.00 68.44 95 LYS A CA 1
ATOM 778 C C . LYS A 1 95 ? -3.633 2.238 16.824 1.00 68.44 95 LYS A C 1
ATOM 780 O O . LYS A 1 95 ? -4.644 2.910 16.626 1.00 68.44 95 LYS A O 1
ATOM 785 N N . ASN A 1 96 ? -3.566 1.247 17.713 1.00 56.50 96 ASN A N 1
ATOM 786 C CA . ASN A 1 96 ? -4.5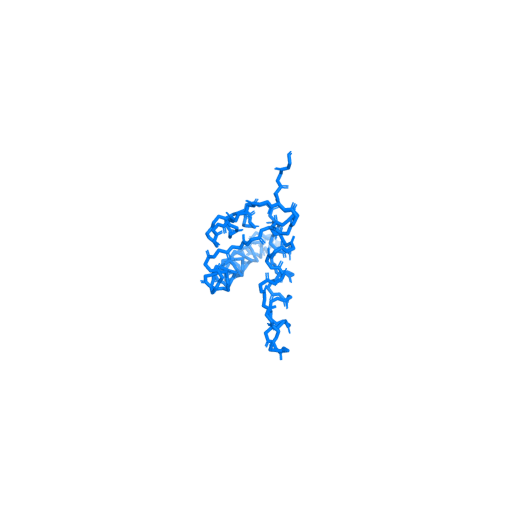72 1.023 18.759 1.00 56.50 96 ASN A CA 1
ATOM 787 C C . ASN A 1 96 ? -4.384 2.011 19.911 1.00 56.50 96 ASN A C 1
ATOM 789 O O . ASN A 1 96 ? -3.209 2.312 20.226 1.00 56.50 96 ASN A O 1
#

Secondary structure (DSSP, 8-state):
----SHHHHHHHHHHHHHHHHHHHHHHHHHHHHTSSEEEPTTSS-EEEHHHHHHHHHHHS-HHHHHHHHHHHHHHHHTT--SHHHHHHHHHHH---